Protein AF-A0AAD0PVV9-F1 (afdb_monomer_lite)

Foldseek 3Di:
DDDDDDDDDPPPPPPVVVVVVVV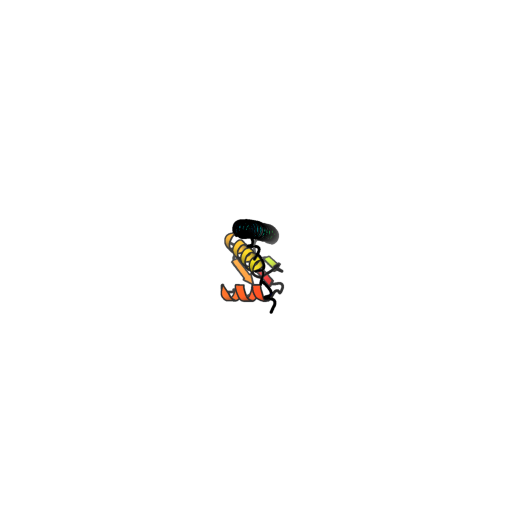VVVVVVVVVVVVVVVVVLLVVLVVVLVVVVVVCVVVVQAKDKDWDQAPALVSQVSSVVVNVVVVKDKDWQNHDDDPVRSSVSRHVRGTIIIMIHD

pLDDT: mean 80.65, std 18.42, range [36.56, 96.75]

Organism: NCBI:txid629260

Structure (mmCIF, N/CA/C/O backbone)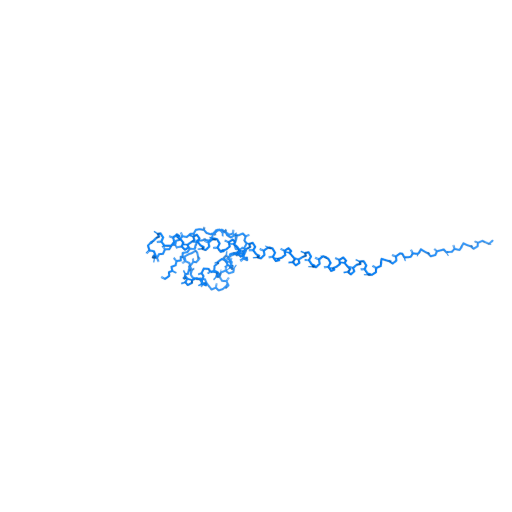:
data_AF-A0AAD0PVV9-F1
#
_entry.id   AF-A0AAD0PVV9-F1
#
loop_
_atom_site.group_PDB
_atom_site.id
_atom_site.type_symbol
_atom_site.label_atom_id
_atom_site.label_alt_id
_atom_site.label_comp_id
_atom_site.label_asym_id
_atom_site.label_entity_id
_atom_site.label_seq_id
_atom_site.pdbx_PDB_ins_code
_atom_site.Cartn_x
_atom_site.Cartn_y
_atom_site.Cartn_z
_atom_site.occupancy
_atom_site.B_iso_or_equiv
_atom_site.auth_seq_id
_atom_site.auth_comp_id
_atom_site.auth_asym_id
_atom_site.auth_atom_id
_atom_site.pdbx_PDB_model_num
ATOM 1 N N . MET A 1 1 ? 55.543 -7.745 -67.188 1.00 40.09 1 MET A N 1
ATOM 2 C CA . MET A 1 1 ? 55.500 -7.835 -65.713 1.00 40.09 1 MET A CA 1
ATOM 3 C C . MET A 1 1 ? 55.123 -6.463 -65.187 1.00 40.09 1 MET A C 1
ATOM 5 O O . MET A 1 1 ? 55.919 -5.546 -65.325 1.00 40.09 1 MET A O 1
ATOM 9 N N . THR A 1 2 ? 53.910 -6.302 -64.661 1.00 37.56 2 THR A N 1
ATOM 10 C CA . THR A 1 2 ? 53.425 -5.009 -64.156 1.00 37.56 2 THR A CA 1
ATOM 11 C C . THR A 1 2 ? 52.879 -5.241 -62.754 1.00 37.56 2 THR A C 1
ATOM 13 O O . THR A 1 2 ? 51.911 -5.973 -62.571 1.00 37.56 2 THR A O 1
ATOM 16 N N . VAL A 1 3 ? 53.573 -4.690 -61.760 1.00 36.56 3 VAL A N 1
ATOM 17 C CA . VAL A 1 3 ? 53.270 -4.832 -60.332 1.00 36.56 3 VAL A CA 1
ATOM 18 C C . VAL A 1 3 ? 52.123 -3.886 -59.973 1.00 36.56 3 VAL A C 1
ATOM 20 O O . VAL A 1 3 ? 52.271 -2.668 -60.071 1.00 36.56 3 VAL A O 1
ATOM 23 N N . ALA A 1 4 ? 50.984 -4.435 -59.547 1.00 41.22 4 ALA A N 1
ATOM 24 C CA . ALA A 1 4 ? 49.892 -3.664 -58.961 1.00 41.22 4 ALA A CA 1
ATOM 25 C C . ALA A 1 4 ? 50.273 -3.228 -57.534 1.00 41.22 4 ALA A C 1
ATOM 27 O O . ALA A 1 4 ? 50.539 -4.059 -56.666 1.00 41.22 4 ALA A O 1
ATOM 28 N N . LYS A 1 5 ? 50.325 -1.913 -57.290 1.00 40.50 5 LYS A N 1
ATOM 29 C CA . LYS A 1 5 ? 50.553 -1.332 -55.959 1.00 40.50 5 LYS A CA 1
ATOM 30 C C . LYS A 1 5 ? 49.263 -1.378 -55.134 1.00 40.50 5 LYS A C 1
ATOM 32 O O . LYS A 1 5 ? 48.283 -0.719 -55.473 1.00 40.50 5 LYS A O 1
ATOM 37 N N . ASN A 1 6 ? 49.303 -2.112 -54.023 1.00 42.00 6 ASN A N 1
ATOM 38 C CA . ASN A 1 6 ? 48.328 -2.042 -52.935 1.00 42.00 6 ASN A CA 1
ATOM 39 C C . ASN A 1 6 ? 48.291 -0.628 -52.338 1.00 42.00 6 ASN A C 1
ATOM 41 O O . ASN A 1 6 ? 49.321 -0.106 -51.917 1.00 42.00 6 ASN A O 1
ATOM 45 N N . SER A 1 7 ? 47.099 -0.040 -52.243 1.00 38.97 7 SER A N 1
ATOM 46 C CA . SER A 1 7 ? 46.845 1.136 -51.405 1.00 38.97 7 SER A CA 1
ATOM 47 C C . SER A 1 7 ? 46.092 0.693 -50.144 1.00 38.97 7 SER A C 1
ATOM 49 O O . SER A 1 7 ? 45.048 0.050 -50.273 1.00 38.97 7 SER A O 1
ATOM 51 N N . PRO A 1 8 ? 46.574 0.996 -48.925 1.00 42.88 8 PRO A N 1
ATOM 52 C CA . PRO A 1 8 ? 45.855 0.644 -47.711 1.00 42.88 8 PRO A CA 1
ATOM 53 C C . PRO A 1 8 ? 44.661 1.588 -47.530 1.00 42.88 8 PRO A C 1
ATOM 55 O O . PRO A 1 8 ? 44.791 2.812 -47.598 1.00 42.88 8 PRO A O 1
ATOM 58 N N . LYS A 1 9 ? 43.481 1.009 -47.276 1.00 42.56 9 LYS A N 1
ATOM 59 C CA . LYS A 1 9 ? 42.302 1.744 -46.808 1.00 42.56 9 LYS A CA 1
ATOM 60 C C . LYS A 1 9 ? 42.675 2.493 -45.529 1.00 42.56 9 LYS A C 1
ATOM 62 O O . LYS A 1 9 ? 42.983 1.882 -44.509 1.00 42.56 9 LYS A O 1
ATOM 67 N N . LYS A 1 10 ? 42.630 3.824 -45.598 1.00 36.97 10 LYS A N 1
ATOM 68 C CA . LYS A 1 10 ? 42.737 4.733 -44.455 1.00 36.97 10 LYS A CA 1
ATOM 69 C C . LYS A 1 10 ? 41.583 4.416 -43.500 1.00 36.97 10 LYS A C 1
ATOM 71 O O . LYS A 1 10 ? 40.450 4.819 -43.746 1.00 36.97 10 LYS A O 1
ATOM 76 N N . SER A 1 11 ? 41.868 3.643 -42.454 1.00 42.94 11 SER A N 1
ATOM 77 C CA . SER A 1 11 ? 40.938 3.412 -41.352 1.00 42.94 11 SER A CA 1
ATOM 78 C C . SER A 1 11 ? 40.674 4.762 -40.690 1.00 42.94 11 SER A C 1
ATOM 80 O O . SER A 1 11 ? 41.560 5.342 -40.059 1.00 42.94 11 SER A O 1
ATOM 82 N N . GLN A 1 12 ? 39.489 5.322 -40.932 1.00 44.66 12 GLN A N 1
ATOM 83 C CA . GLN A 1 12 ? 39.000 6.494 -40.221 1.00 44.66 12 GLN A CA 1
ATOM 84 C C . GLN A 1 12 ? 38.781 6.076 -38.768 1.00 44.66 12 GLN A C 1
ATOM 86 O O . GLN A 1 12 ? 37.762 5.486 -38.421 1.00 44.66 12 GLN A O 1
ATOM 91 N N . GLY A 1 13 ? 39.776 6.349 -37.924 1.00 44.78 13 GLY A N 1
ATOM 92 C CA . GLY A 1 13 ? 39.618 6.265 -36.483 1.00 44.78 13 GLY A CA 1
ATOM 93 C C . GLY A 1 13 ? 38.500 7.210 -36.066 1.00 44.78 13 GLY A C 1
ATOM 94 O O . GLY A 1 13 ? 38.631 8.427 -36.200 1.00 44.78 13 GLY A O 1
ATOM 95 N N . VAL A 1 14 ? 37.394 6.648 -35.580 1.00 51.47 14 VAL A N 1
ATOM 96 C CA . VAL A 1 14 ? 36.383 7.412 -34.850 1.00 51.47 14 VAL A CA 1
ATOM 97 C C . VAL A 1 14 ? 37.124 8.112 -33.707 1.00 51.47 14 VAL A C 1
ATOM 99 O O . VAL A 1 14 ? 37.805 7.433 -32.932 1.00 51.47 14 VAL A O 1
ATOM 102 N N . PRO A 1 15 ? 37.088 9.452 -33.606 1.00 52.25 15 PRO A N 1
ATOM 103 C CA . PRO A 1 15 ? 37.847 10.146 -32.582 1.00 52.25 15 PRO A CA 1
ATOM 104 C C . PRO A 1 15 ? 37.303 9.718 -31.221 1.00 52.25 15 PRO A C 1
ATOM 106 O O . PRO A 1 15 ? 36.160 10.007 -30.883 1.00 52.25 15 PRO A O 1
ATOM 109 N N . VAL A 1 16 ? 38.139 9.046 -30.428 1.00 54.47 16 VAL A N 1
ATOM 110 C CA . VAL A 1 16 ? 37.828 8.529 -29.081 1.00 54.47 16 VAL A CA 1
ATOM 111 C C . VAL A 1 16 ? 37.161 9.596 -28.192 1.00 54.47 16 VAL A C 1
ATOM 113 O O . VAL A 1 16 ? 36.293 9.283 -27.381 1.00 54.47 16 VAL A O 1
ATOM 116 N N . LYS A 1 17 ? 37.474 10.881 -28.413 1.00 50.00 17 LYS A N 1
ATOM 117 C CA . LYS A 1 17 ? 36.837 12.030 -27.746 1.00 50.00 17 LYS A CA 1
ATOM 118 C C . LYS A 1 17 ? 35.326 12.158 -28.011 1.00 50.00 17 LYS A C 1
ATOM 120 O O . LYS A 1 17 ? 34.597 12.541 -27.102 1.00 50.00 17 LYS A O 1
ATOM 125 N N . ALA A 1 18 ? 34.845 11.824 -29.211 1.00 53.09 18 ALA A N 1
ATOM 126 C CA . ALA A 1 18 ? 33.420 11.874 -29.552 1.00 53.09 18 ALA A CA 1
ATOM 127 C C . ALA A 1 18 ? 32.626 10.739 -28.881 1.00 53.09 18 ALA A C 1
ATOM 129 O O . ALA A 1 18 ? 31.520 10.973 -28.400 1.00 53.09 18 ALA A O 1
ATOM 130 N N . CYS A 1 19 ? 33.212 9.541 -28.761 1.00 52.69 19 CYS A N 1
ATOM 131 C CA . CYS A 1 19 ? 32.589 8.423 -28.044 1.00 52.69 19 CYS A CA 1
ATOM 132 C C . CYS A 1 19 ? 32.493 8.674 -26.531 1.00 52.69 19 CYS A C 1
ATOM 134 O O . CYS A 1 19 ? 31.480 8.341 -25.923 1.00 52.69 19 CYS A O 1
ATOM 136 N N . ILE A 1 20 ? 33.507 9.300 -25.920 1.00 59.88 20 ILE A N 1
ATOM 137 C CA . ILE A 1 20 ? 33.492 9.626 -24.482 1.00 59.88 20 ILE A CA 1
ATOM 138 C C . ILE A 1 20 ? 32.441 10.702 -24.170 1.00 59.88 20 ILE A C 1
ATOM 140 O O . ILE A 1 20 ? 31.683 10.557 -23.214 1.00 59.88 20 ILE A O 1
ATOM 144 N N . MET A 1 21 ? 32.344 11.749 -24.997 1.00 60.62 21 MET A N 1
ATOM 145 C CA . MET A 1 21 ? 31.331 12.804 -24.841 1.00 60.62 21 MET A CA 1
ATOM 146 C C . MET A 1 21 ? 29.906 12.262 -25.018 1.00 60.62 21 MET A C 1
ATOM 148 O O . MET A 1 21 ? 29.028 12.596 -24.226 1.00 60.62 21 MET A O 1
ATOM 152 N N . ALA A 1 22 ? 29.678 11.385 -26.002 1.00 62.19 22 ALA A N 1
ATOM 153 C CA . ALA A 1 22 ? 28.385 10.724 -26.192 1.00 62.19 22 ALA A CA 1
ATOM 154 C C . ALA A 1 22 ? 28.029 9.790 -25.020 1.00 62.19 22 ALA A C 1
ATOM 156 O O . ALA A 1 22 ? 26.880 9.774 -24.582 1.00 62.19 22 ALA A O 1
ATOM 157 N N . GLY A 1 23 ? 29.009 9.065 -24.469 1.00 63.47 23 GLY A N 1
ATOM 158 C CA . GLY A 1 23 ? 28.822 8.232 -23.278 1.00 63.47 23 GLY A CA 1
ATOM 159 C C . GLY A 1 23 ? 28.444 9.046 -22.037 1.00 63.47 23 GLY A C 1
ATOM 160 O O . GLY A 1 23 ? 27.504 8.688 -21.333 1.00 63.47 23 GLY A O 1
ATOM 161 N N . LEU A 1 24 ? 29.114 10.179 -21.805 1.00 68.88 24 LEU A N 1
ATOM 162 C CA . LEU A 1 24 ? 28.798 11.103 -20.708 1.00 68.88 24 LEU A CA 1
ATOM 163 C C . LEU A 1 24 ? 27.410 11.737 -20.860 1.00 68.88 24 LEU A C 1
ATOM 165 O O . LEU A 1 24 ? 26.654 11.782 -19.893 1.00 68.88 24 LEU A O 1
ATOM 169 N N . LEU A 1 25 ? 27.046 12.177 -22.068 1.00 69.44 25 LEU A N 1
ATOM 170 C CA . LEU A 1 25 ? 25.710 12.706 -22.360 1.00 69.44 25 LEU A CA 1
ATOM 171 C C . LEU A 1 25 ? 24.622 11.644 -22.159 1.00 69.44 25 LEU A C 1
ATOM 173 O O . LEU A 1 25 ? 23.609 11.931 -21.527 1.00 69.44 25 LEU A O 1
ATOM 177 N N . GLY A 1 26 ? 24.837 10.412 -22.630 1.00 71.44 26 GLY A N 1
ATOM 178 C CA . GLY A 1 26 ? 23.900 9.306 -22.420 1.00 71.44 26 GLY A CA 1
ATOM 179 C C . GLY A 1 26 ? 23.708 8.967 -20.940 1.00 71.44 26 GLY A C 1
ATOM 180 O O . GLY A 1 26 ? 22.581 8.760 -20.494 1.00 71.44 26 GLY A O 1
ATOM 181 N N . LEU A 1 27 ? 24.791 8.985 -20.160 1.00 73.69 27 LEU A N 1
ATOM 182 C CA . LEU A 1 27 ? 24.760 8.711 -18.724 1.00 73.69 27 LEU A CA 1
ATOM 183 C C . LEU A 1 27 ? 24.038 9.821 -17.942 1.00 73.69 27 LEU A C 1
ATOM 185 O O . LEU A 1 27 ? 23.210 9.526 -17.082 1.00 73.69 27 LEU A O 1
ATOM 189 N N . LEU A 1 28 ? 24.271 11.090 -18.297 1.00 73.44 28 LEU A N 1
ATOM 190 C CA . LEU A 1 28 ? 23.554 12.233 -17.723 1.00 73.44 28 LEU A CA 1
ATOM 191 C C . LEU A 1 28 ? 22.055 12.192 -18.047 1.00 73.44 28 LEU A C 1
ATOM 193 O O . LEU A 1 28 ? 21.232 12.396 -17.158 1.00 73.44 28 LEU A O 1
ATOM 197 N N . VAL A 1 29 ? 21.683 11.889 -19.295 1.00 73.50 29 VAL A N 1
ATOM 198 C CA . VAL A 1 29 ? 20.270 11.761 -19.693 1.00 73.50 29 VAL A CA 1
ATOM 199 C C . VAL A 1 29 ? 19.599 10.601 -18.953 1.00 73.50 29 VAL A C 1
ATOM 201 O O . VAL A 1 29 ? 18.491 10.773 -18.445 1.00 73.50 29 VAL A O 1
ATOM 204 N N . GLY A 1 30 ? 20.276 9.456 -18.829 1.00 71.25 30 GLY A N 1
ATOM 205 C CA . GLY A 1 30 ? 19.786 8.313 -18.056 1.00 71.25 30 GLY A CA 1
ATOM 206 C C . GLY A 1 30 ? 19.525 8.668 -16.591 1.00 71.25 30 GLY A C 1
ATOM 207 O O . GLY A 1 30 ? 18.438 8.404 -16.083 1.00 71.25 30 GLY A O 1
ATOM 208 N N . MET A 1 31 ? 20.468 9.355 -15.938 1.00 72.69 31 MET A N 1
ATOM 209 C CA . MET A 1 31 ? 20.290 9.826 -14.559 1.00 72.69 31 MET A CA 1
ATOM 210 C C . MET A 1 31 ? 19.109 10.791 -14.420 1.00 72.69 31 MET A C 1
ATOM 212 O O . MET A 1 31 ? 18.303 10.639 -13.506 1.00 72.69 31 MET A O 1
ATOM 216 N N . VAL A 1 32 ? 18.963 11.761 -15.329 1.00 69.56 32 VAL A N 1
ATOM 217 C CA . VAL A 1 32 ? 17.848 12.724 -15.283 1.00 69.56 32 VAL A CA 1
ATOM 218 C C . VAL A 1 32 ? 16.497 12.024 -15.446 1.00 69.56 32 VAL A C 1
ATOM 220 O O . VAL A 1 32 ? 15.543 12.371 -14.749 1.00 69.56 32 VAL A O 1
ATOM 223 N N . LEU A 1 33 ? 16.399 11.037 -16.340 1.00 68.25 33 LEU A N 1
ATOM 224 C CA . LEU A 1 33 ? 15.173 10.259 -16.528 1.00 68.25 33 LEU A CA 1
ATOM 225 C C . LEU A 1 33 ? 14.828 9.436 -15.284 1.00 68.25 33 LEU A C 1
ATOM 227 O O . LEU A 1 33 ? 13.671 9.424 -14.867 1.00 68.25 33 LEU A O 1
ATOM 231 N N . GLN A 1 34 ? 15.828 8.811 -14.664 1.00 68.44 34 GLN A N 1
ATOM 232 C CA . GLN A 1 34 ? 15.634 8.009 -13.461 1.00 68.44 34 GLN A CA 1
ATOM 233 C C . GLN A 1 34 ? 15.170 8.873 -12.277 1.00 68.44 34 GLN A C 1
ATOM 235 O O . GLN A 1 34 ? 14.151 8.572 -11.664 1.00 68.44 34 GLN A O 1
ATOM 240 N N . VAL A 1 35 ? 15.810 10.028 -12.052 1.00 69.75 35 VAL A N 1
ATOM 241 C CA . VAL A 1 35 ? 15.410 10.989 -11.004 1.00 69.75 35 VAL A CA 1
ATOM 242 C C . VAL A 1 35 ? 13.973 11.482 -11.199 1.00 69.75 35 VAL A C 1
ATOM 244 O O . VAL A 1 35 ? 13.230 11.628 -10.229 1.00 69.75 35 VAL A O 1
ATOM 247 N N . ARG A 1 36 ? 13.551 11.734 -12.445 1.00 72.19 36 ARG A N 1
ATOM 248 C CA . ARG A 1 36 ? 12.166 12.137 -12.737 1.00 72.19 36 ARG A CA 1
ATOM 249 C C . ARG A 1 36 ? 11.167 11.019 -12.445 1.00 72.19 36 ARG A C 1
ATOM 251 O O . ARG A 1 36 ? 10.121 11.297 -11.868 1.00 72.19 36 ARG A O 1
ATOM 258 N N . SER A 1 37 ? 11.494 9.784 -12.820 1.00 74.62 37 SER A N 1
ATOM 259 C CA . SER A 1 37 ? 10.657 8.613 -12.535 1.00 74.62 37 SER A CA 1
ATOM 260 C C . SER A 1 37 ? 10.467 8.412 -11.028 1.00 74.62 37 SER A C 1
ATOM 262 O O . SER A 1 37 ? 9.341 8.239 -10.563 1.00 74.62 37 SER A O 1
ATOM 264 N N . ASP A 1 38 ? 11.550 8.514 -10.255 1.00 75.75 38 ASP A N 1
ATOM 265 C CA . ASP A 1 38 ? 11.524 8.349 -8.798 1.00 75.75 38 ASP A CA 1
ATOM 266 C C . ASP A 1 38 ? 10.716 9.461 -8.107 1.00 75.75 38 ASP A C 1
ATOM 268 O O . ASP A 1 38 ? 9.951 9.210 -7.166 1.00 75.75 38 ASP A O 1
ATOM 272 N N . ALA A 1 39 ? 10.842 10.699 -8.597 1.00 79.25 39 ALA A N 1
ATOM 273 C CA . ALA A 1 39 ? 10.075 11.836 -8.101 1.00 79.25 39 ALA A CA 1
ATOM 274 C C . ALA A 1 39 ? 8.569 11.661 -8.352 1.00 79.25 39 ALA A C 1
ATOM 276 O O . ALA A 1 39 ? 7.763 11.908 -7.452 1.00 79.25 39 ALA A O 1
ATOM 277 N N . GLU A 1 40 ? 8.185 11.185 -9.538 1.00 83.31 40 GLU A N 1
ATOM 27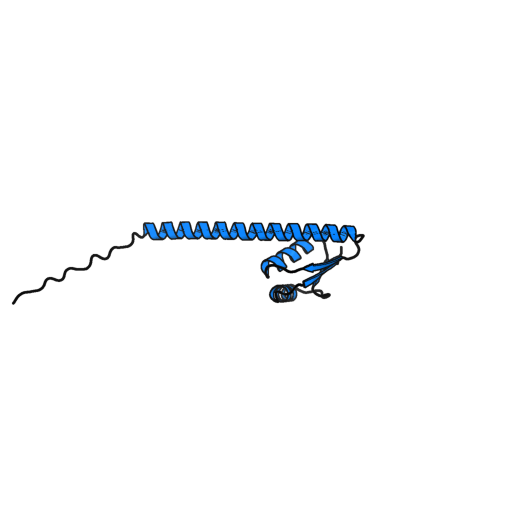8 C CA . GLU A 1 40 ? 6.778 10.967 -9.878 1.00 83.31 40 GLU A CA 1
ATOM 279 C C . GLU A 1 40 ? 6.168 9.820 -9.061 1.00 83.31 40 GLU A C 1
ATOM 281 O O . GLU A 1 40 ? 5.063 9.941 -8.528 1.00 83.31 40 GLU A O 1
ATOM 286 N N . GLN A 1 41 ? 6.912 8.729 -8.856 1.00 84.69 41 GLN A N 1
ATOM 287 C CA . GLN A 1 41 ? 6.491 7.639 -7.973 1.00 84.69 41 GLN A CA 1
ATOM 288 C C . GLN A 1 41 ? 6.307 8.116 -6.519 1.00 84.69 41 GLN A C 1
ATOM 290 O O . GLN A 1 41 ? 5.307 7.809 -5.863 1.00 84.69 41 GLN A O 1
ATOM 295 N N . THR A 1 42 ? 7.240 8.925 -6.016 1.00 83.94 42 THR A N 1
ATOM 296 C CA . THR A 1 42 ? 7.153 9.517 -4.673 1.00 83.94 42 THR A CA 1
ATOM 297 C C . THR A 1 42 ? 5.931 10.422 -4.527 1.00 83.94 42 THR A C 1
ATOM 299 O O . THR A 1 42 ? 5.237 10.394 -3.506 1.00 83.94 42 THR A O 1
ATOM 302 N N . ARG A 1 43 ? 5.642 11.230 -5.549 1.00 87.44 43 ARG A N 1
ATOM 303 C CA . ARG A 1 43 ? 4.482 12.118 -5.556 1.00 87.44 43 ARG A CA 1
ATOM 304 C C . ARG A 1 43 ? 3.176 11.324 -5.518 1.00 87.44 43 ARG A C 1
ATOM 306 O O . ARG A 1 43 ? 2.346 11.574 -4.646 1.00 87.44 43 ARG A O 1
ATOM 313 N N . ARG A 1 44 ? 3.020 10.334 -6.399 1.00 87.38 44 ARG A N 1
ATOM 314 C CA . ARG A 1 44 ? 1.797 9.519 -6.499 1.00 87.38 44 ARG A CA 1
ATOM 315 C C . ARG A 1 44 ? 1.511 8.712 -5.242 1.00 87.38 44 ARG A C 1
ATOM 317 O O . ARG A 1 44 ? 0.377 8.709 -4.759 1.00 87.38 44 ARG A O 1
ATOM 324 N N . SER A 1 45 ? 2.535 8.083 -4.669 1.00 89.12 45 SER A N 1
ATOM 325 C CA . SER A 1 45 ? 2.391 7.372 -3.393 1.00 89.12 45 SER A CA 1
ATOM 326 C C . SER A 1 45 ? 1.962 8.330 -2.274 1.00 89.12 45 SER A C 1
ATOM 328 O O . SER A 1 45 ? 1.056 8.019 -1.505 1.00 89.12 45 SER A O 1
ATOM 330 N N . THR A 1 46 ? 2.518 9.544 -2.225 1.00 88.62 46 THR A N 1
ATOM 331 C CA . THR A 1 46 ? 2.128 10.568 -1.240 1.00 88.62 46 THR A CA 1
ATOM 332 C C . THR A 1 46 ? 0.674 11.021 -1.410 1.00 88.62 46 THR A C 1
ATOM 334 O O . THR A 1 46 ? -0.067 11.087 -0.428 1.00 88.62 4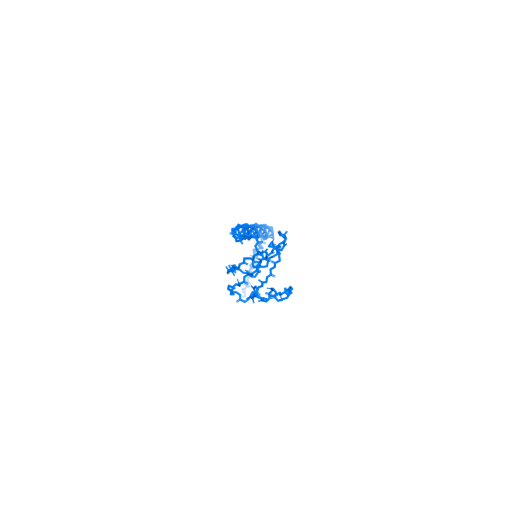6 THR A O 1
ATOM 337 N N . GLU A 1 47 ? 0.241 11.298 -2.642 1.00 91.88 47 GLU A N 1
ATOM 338 C CA . GLU A 1 47 ? -1.149 11.668 -2.948 1.00 91.88 47 GLU A CA 1
ATOM 339 C C . GLU A 1 47 ? -2.128 10.540 -2.568 1.00 91.88 47 GLU A C 1
ATOM 341 O O . GLU A 1 47 ? -3.160 10.791 -1.935 1.00 91.88 47 GLU A O 1
ATOM 346 N N . THR A 1 48 ? -1.762 9.287 -2.859 1.00 92.94 48 THR A N 1
ATOM 347 C CA . THR A 1 48 ? -2.542 8.092 -2.498 1.00 92.94 48 THR A CA 1
ATOM 348 C C . THR A 1 48 ? -2.702 7.964 -0.984 1.00 92.94 48 THR A C 1
ATOM 350 O O . THR A 1 48 ? -3.825 7.842 -0.488 1.00 92.94 48 THR A O 1
ATOM 353 N N . ILE A 1 49 ? -1.605 8.070 -0.227 1.00 94.44 49 ILE A N 1
ATOM 354 C CA . ILE A 1 49 ? -1.642 7.975 1.237 1.00 94.44 49 ILE A CA 1
ATOM 355 C C . ILE A 1 49 ? -2.454 9.111 1.862 1.00 94.44 49 ILE A C 1
ATOM 357 O O . ILE A 1 49 ? -3.237 8.864 2.779 1.00 94.44 49 ILE A O 1
ATOM 361 N N . HIS A 1 50 ? -2.353 10.339 1.348 1.00 93.75 50 HIS A N 1
ATOM 362 C CA . HIS A 1 50 ? -3.179 11.448 1.832 1.00 93.75 50 HIS A CA 1
ATOM 363 C C . HIS A 1 50 ? -4.677 11.142 1.651 1.00 93.75 50 HIS A C 1
ATOM 365 O O . HIS A 1 50 ? -5.467 11.307 2.585 1.00 93.75 50 HIS A O 1
ATOM 371 N N . SER A 1 51 ? -5.070 10.619 0.487 1.00 93.88 51 SER A N 1
ATOM 372 C CA . SER A 1 51 ? -6.452 10.194 0.236 1.00 93.88 51 SER A CA 1
ATOM 373 C C . SER A 1 51 ? -6.926 9.136 1.245 1.00 93.88 51 SER A C 1
ATOM 375 O O . SER A 1 51 ? -8.011 9.257 1.818 1.00 93.88 51 SER A O 1
ATOM 377 N N . TRP A 1 52 ? -6.088 8.141 1.549 1.00 95.19 52 TRP A N 1
ATOM 378 C CA . TRP A 1 52 ? -6.421 7.069 2.494 1.00 95.19 52 TRP A CA 1
ATOM 379 C C . TRP A 1 52 ? -6.532 7.553 3.939 1.00 95.19 52 TRP A C 1
ATOM 381 O O . TRP A 1 52 ? -7.446 7.140 4.655 1.00 95.19 52 TRP A O 1
ATOM 391 N N . ILE A 1 53 ? -5.653 8.460 4.367 1.00 93.00 53 ILE A N 1
ATOM 392 C CA . ILE A 1 53 ? -5.724 9.084 5.695 1.00 93.00 53 ILE A CA 1
ATOM 393 C C . ILE A 1 53 ? -7.028 9.872 5.838 1.00 93.00 53 ILE A C 1
ATOM 395 O O . ILE A 1 53 ? -7.708 9.775 6.861 1.00 93.00 53 ILE A O 1
ATOM 399 N N . LYS A 1 54 ? -7.425 10.611 4.796 1.00 91.94 54 LYS A N 1
ATOM 400 C CA . LYS A 1 54 ? -8.698 11.338 4.784 1.00 91.94 54 LYS A CA 1
ATOM 401 C C . LYS A 1 54 ? -9.893 10.384 4.861 1.00 91.94 54 LYS A C 1
ATOM 403 O O . LYS A 1 54 ? -10.819 10.630 5.630 1.00 91.94 54 LYS A O 1
ATOM 408 N N . ALA A 1 55 ? -9.863 9.280 4.113 1.00 89.19 55 ALA A N 1
ATOM 409 C CA . ALA A 1 55 ? -10.904 8.255 4.166 1.00 89.19 55 ALA A CA 1
ATOM 410 C C . ALA A 1 55 ? -11.013 7.609 5.559 1.00 89.19 55 ALA A C 1
ATOM 412 O O . ALA A 1 55 ? -12.118 7.415 6.062 1.00 89.19 55 ALA A O 1
ATOM 413 N N . TYR A 1 56 ? -9.882 7.346 6.217 1.00 93.38 56 TYR A N 1
ATOM 414 C CA . TYR A 1 56 ? -9.848 6.812 7.578 1.00 93.38 56 TYR A CA 1
ATOM 415 C C . TYR A 1 56 ? -10.442 7.776 8.609 1.00 93.38 56 TYR A C 1
ATOM 417 O O . TYR A 1 56 ? -11.244 7.367 9.450 1.00 93.38 56 TYR A O 1
ATOM 425 N N . ALA A 1 57 ? -10.097 9.064 8.518 1.00 90.38 57 ALA A N 1
ATOM 426 C CA . ALA A 1 57 ? -10.669 10.096 9.378 1.00 90.38 57 ALA A CA 1
ATOM 427 C C . ALA A 1 57 ? -12.198 10.180 9.215 1.00 90.38 57 ALA A C 1
ATOM 429 O O . ALA A 1 57 ? -12.921 10.245 10.207 1.00 90.38 57 ALA A O 1
ATOM 430 N N . ASN A 1 58 ? -12.695 10.079 7.978 1.00 89.12 58 ASN A N 1
ATOM 431 C CA . ASN A 1 58 ? -14.132 10.050 7.687 1.00 89.12 58 ASN A CA 1
ATOM 432 C C . ASN A 1 58 ? -14.830 8.781 8.214 1.00 89.12 58 ASN A C 1
ATOM 434 O O . ASN A 1 58 ? -16.028 8.808 8.479 1.00 89.12 58 ASN A O 1
ATOM 438 N N . ALA A 1 59 ? -14.097 7.680 8.391 1.00 86.19 59 ALA A N 1
ATOM 439 C CA . ALA A 1 59 ? -14.594 6.426 8.960 1.00 86.19 59 ALA A CA 1
ATOM 440 C C . ALA A 1 59 ? -14.560 6.400 10.505 1.00 86.19 59 ALA A C 1
ATOM 442 O O . ALA A 1 59 ? -14.537 5.326 11.111 1.00 86.19 59 ALA A O 1
ATOM 443 N N . ASN A 1 60 ? -14.532 7.569 11.158 1.00 86.75 60 ASN A N 1
ATOM 444 C CA . ASN A 1 60 ? -14.407 7.726 12.613 1.00 86.75 60 ASN A CA 1
ATOM 445 C C . ASN A 1 60 ? -13.168 7.035 13.213 1.00 86.75 60 ASN A C 1
ATOM 447 O O . ASN A 1 60 ? -13.184 6.641 14.378 1.00 86.75 60 ASN A O 1
ATOM 451 N N . GLY A 1 61 ? -12.104 6.862 12.424 1.00 79.75 61 GLY A N 1
ATOM 452 C CA . GLY A 1 61 ? -10.808 6.398 12.911 1.00 79.75 61 GLY A CA 1
ATOM 453 C C . GLY A 1 61 ? -10.796 4.999 13.533 1.00 79.75 61 GLY A C 1
ATOM 454 O O . GLY A 1 61 ? -10.050 4.778 14.480 1.00 79.75 61 GLY A O 1
ATOM 455 N N . LYS A 1 62 ? -11.627 4.067 13.045 1.00 86.25 62 LYS A N 1
ATOM 456 C CA . LYS A 1 62 ? -11.611 2.665 13.505 1.00 86.25 62 LYS A CA 1
ATOM 457 C C . LYS A 1 62 ? -10.776 1.774 12.593 1.00 86.25 62 LYS A C 1
ATOM 459 O O . LYS A 1 62 ? -9.758 1.217 12.982 1.00 86.25 62 LYS A O 1
ATOM 464 N N . THR A 1 63 ? -11.239 1.590 11.366 1.00 93.00 63 THR A N 1
ATOM 465 C CA . THR A 1 63 ? -10.608 0.730 10.362 1.00 93.00 63 THR A CA 1
ATOM 466 C C . THR A 1 63 ? -11.122 1.169 9.003 1.00 93.00 63 THR A C 1
ATOM 468 O O . THR A 1 63 ? -12.307 1.478 8.864 1.00 93.00 63 THR A O 1
ATOM 471 N N . ALA A 1 64 ? -10.251 1.187 8.002 1.00 93.75 64 ALA A N 1
ATOM 472 C CA . ALA A 1 64 ? -10.627 1.457 6.623 1.00 93.75 64 ALA A CA 1
ATOM 473 C C . ALA A 1 64 ? -10.139 0.329 5.710 1.00 93.75 64 ALA A C 1
ATOM 475 O O . ALA A 1 64 ? -9.124 -0.312 5.982 1.00 93.75 64 ALA A O 1
ATOM 476 N N . LYS A 1 65 ? -10.894 0.072 4.638 1.00 94.38 65 LYS A N 1
ATOM 477 C CA . LYS A 1 65 ? -10.567 -0.927 3.618 1.00 94.38 65 LYS A CA 1
ATOM 478 C C . LYS A 1 65 ? -10.642 -0.280 2.243 1.00 94.38 65 LYS A C 1
ATOM 480 O O . LYS A 1 65 ? -11.652 0.336 1.909 1.00 94.38 65 LYS A O 1
ATOM 485 N N . VAL A 1 66 ? -9.577 -0.415 1.463 1.00 94.44 66 VAL A N 1
ATOM 486 C CA . VAL A 1 66 ? -9.451 0.157 0.117 1.00 94.44 66 VAL A CA 1
ATOM 487 C C . VAL A 1 66 ? -8.940 -0.892 -0.860 1.00 94.44 66 VAL A C 1
ATOM 489 O O . VAL A 1 66 ? -8.182 -1.785 -0.489 1.00 94.44 66 VAL A O 1
ATOM 492 N N . TRP A 1 67 ? -9.347 -0.774 -2.120 1.00 94.69 67 TRP A N 1
ATOM 493 C CA . TRP A 1 67 ? -8.752 -1.531 -3.216 1.00 94.69 67 TRP A CA 1
ATOM 494 C C . TRP A 1 67 ? -7.664 -0.683 -3.858 1.00 94.69 67 TRP A C 1
ATOM 496 O O . TRP A 1 67 ? -7.927 0.423 -4.328 1.00 94.69 67 TRP A O 1
ATOM 506 N N . PHE A 1 68 ? -6.442 -1.198 -3.855 1.00 93.81 68 PHE A N 1
ATOM 507 C CA . PHE A 1 68 ? -5.263 -0.505 -4.341 1.00 93.81 68 PHE A CA 1
ATOM 508 C C . PHE A 1 68 ? -4.686 -1.233 -5.547 1.00 93.81 68 PHE A C 1
ATOM 510 O O . PHE A 1 68 ? -4.285 -2.390 -5.449 1.00 93.81 68 PHE A O 1
ATOM 517 N N . LYS A 1 69 ? -4.627 -0.548 -6.687 1.00 93.19 69 LYS A N 1
ATOM 518 C CA . LYS A 1 69 ? -3.954 -1.042 -7.884 1.00 93.19 69 LYS A CA 1
ATOM 519 C C . LYS A 1 69 ? -2.696 -0.213 -8.110 1.00 93.19 69 LYS A C 1
ATOM 521 O O . LYS A 1 69 ? -2.797 0.941 -8.514 1.00 93.19 69 LYS A O 1
ATOM 526 N N . ALA A 1 70 ? -1.544 -0.808 -7.829 1.00 91.62 70 ALA A N 1
ATOM 527 C CA . ALA A 1 70 ? -0.250 -0.181 -8.061 1.00 91.62 70 ALA A CA 1
ATOM 528 C C . ALA A 1 70 ? 0.123 -0.209 -9.550 1.00 91.62 70 ALA A C 1
ATOM 530 O O . ALA A 1 70 ? -0.282 -1.113 -10.284 1.00 91.62 70 ALA A O 1
ATOM 531 N N . GLU A 1 71 ? 0.949 0.739 -9.989 1.00 89.56 71 GLU A N 1
ATOM 532 C CA . GLU A 1 71 ? 1.485 0.737 -11.361 1.00 89.56 71 GLU A CA 1
ATOM 533 C C . GLU A 1 71 ? 2.608 -0.284 -11.573 1.00 89.56 71 GLU A C 1
ATOM 535 O O . GLU A 1 71 ? 2.956 -0.631 -12.700 1.00 89.56 71 GLU A O 1
ATOM 540 N N . GLY A 1 72 ? 3.177 -0.784 -10.481 1.00 90.69 72 GLY A N 1
ATOM 541 C CA . GLY A 1 72 ? 4.202 -1.808 -10.496 1.00 90.69 72 GLY A CA 1
ATOM 542 C C . GLY A 1 72 ? 4.636 -2.173 -9.087 1.00 90.69 72 GLY A C 1
ATOM 543 O O . GLY A 1 72 ? 4.214 -1.568 -8.101 1.00 90.69 72 GLY A O 1
ATOM 544 N N . THR A 1 73 ? 5.525 -3.157 -8.985 1.00 92.31 73 THR A N 1
ATOM 545 C CA . THR A 1 73 ? 5.994 -3.654 -7.686 1.00 92.31 73 THR A CA 1
ATOM 546 C C . THR A 1 73 ? 6.682 -2.563 -6.860 1.00 92.31 73 THR A C 1
ATOM 548 O O . THR A 1 73 ? 6.463 -2.496 -5.656 1.00 92.31 73 THR A O 1
ATOM 551 N N . SER A 1 74 ? 7.458 -1.675 -7.497 1.00 90.62 74 SER A N 1
ATOM 552 C CA . SER A 1 74 ? 8.121 -0.547 -6.818 1.00 90.62 74 SER A CA 1
ATOM 553 C C . SER A 1 74 ? 7.106 0.424 -6.202 1.00 90.62 74 SER A C 1
ATOM 555 O O . SER A 1 74 ? 7.193 0.749 -5.021 1.00 90.62 74 SER A O 1
ATOM 557 N N . ASP A 1 75 ? 6.104 0.835 -6.983 1.00 91.56 75 ASP A N 1
ATOM 558 C CA . ASP A 1 75 ? 5.032 1.738 -6.547 1.00 91.56 75 ASP A CA 1
ATOM 559 C C . ASP A 1 75 ? 4.204 1.133 -5.402 1.00 91.56 75 ASP A C 1
ATOM 561 O O . ASP A 1 75 ? 3.913 1.801 -4.407 1.00 91.56 75 ASP A O 1
ATOM 565 N N . CYS A 1 76 ? 3.913 -0.166 -5.501 1.00 94.38 76 CYS A N 1
ATOM 566 C CA . CYS A 1 76 ? 3.217 -0.921 -4.467 1.00 94.38 76 CYS A CA 1
ATOM 567 C C . CYS A 1 76 ? 3.975 -0.904 -3.134 1.00 94.38 76 CYS A C 1
ATOM 569 O O . CYS A 1 76 ? 3.422 -0.514 -2.104 1.00 94.38 76 CYS A O 1
ATOM 571 N N . LEU A 1 77 ? 5.255 -1.288 -3.161 1.00 93.94 77 LEU A N 1
ATOM 572 C CA . LEU A 1 77 ? 6.094 -1.351 -1.966 1.00 93.94 77 LEU A CA 1
ATOM 573 C C . LEU A 1 77 ? 6.311 0.035 -1.356 1.00 93.94 77 LEU A C 1
ATOM 575 O O . LEU A 1 77 ? 6.189 0.187 -0.143 1.00 93.94 77 LEU A O 1
ATOM 579 N N . GLU A 1 78 ? 6.580 1.051 -2.178 1.00 93.56 78 GLU A N 1
ATOM 580 C CA . GLU A 1 78 ? 6.787 2.419 -1.697 1.00 93.56 78 GLU A CA 1
ATOM 581 C C . GLU A 1 78 ? 5.520 2.981 -1.040 1.00 93.56 78 GLU A C 1
ATOM 583 O O . GLU A 1 78 ? 5.591 3.579 0.036 1.00 93.56 78 GLU A O 1
ATOM 588 N N . THR A 1 79 ? 4.347 2.737 -1.631 1.00 95.25 79 THR A N 1
ATOM 589 C CA . THR A 1 79 ? 3.066 3.179 -1.066 1.00 95.25 79 THR A CA 1
ATOM 590 C C . THR A 1 79 ? 2.787 2.508 0.282 1.00 95.25 79 THR A C 1
ATOM 592 O O . THR A 1 79 ? 2.493 3.199 1.259 1.00 95.25 79 THR A O 1
ATOM 595 N N . LEU A 1 80 ? 2.948 1.184 0.388 1.00 94.94 80 LEU A N 1
ATOM 596 C CA . LEU A 1 80 ? 2.726 0.457 1.648 1.00 94.94 80 LEU A CA 1
ATOM 597 C C . LEU A 1 80 ? 3.760 0.818 2.727 1.00 94.94 80 LEU A C 1
ATOM 599 O O . LEU A 1 80 ? 3.406 1.002 3.892 1.00 94.94 80 LEU A O 1
ATOM 603 N N . ASN A 1 81 ? 5.024 1.008 2.343 1.00 93.75 81 ASN A N 1
ATOM 604 C CA . ASN A 1 81 ? 6.075 1.488 3.242 1.00 93.75 81 ASN A CA 1
ATOM 605 C C . ASN A 1 81 ? 5.742 2.882 3.798 1.00 93.75 81 ASN A C 1
ATOM 607 O O . ASN A 1 81 ? 5.881 3.137 4.995 1.00 93.75 81 ASN A O 1
ATOM 611 N N . ARG A 1 82 ? 5.251 3.794 2.948 1.00 94.44 82 ARG A N 1
ATOM 612 C CA . ARG A 1 82 ? 4.803 5.125 3.381 1.00 94.44 82 ARG A CA 1
ATOM 613 C C . ARG A 1 82 ? 3.615 5.055 4.326 1.00 94.44 82 ARG A C 1
ATOM 615 O O . ARG A 1 82 ? 3.637 5.758 5.333 1.00 94.44 82 ARG A O 1
ATOM 622 N N . LEU A 1 83 ? 2.630 4.196 4.058 1.00 95.06 83 LEU A N 1
ATOM 623 C CA . LEU A 1 83 ? 1.516 3.975 4.984 1.00 95.06 83 LEU A CA 1
ATOM 624 C C . LEU A 1 83 ? 2.036 3.582 6.377 1.00 95.06 83 LEU A C 1
ATOM 626 O O . LEU A 1 83 ? 1.681 4.228 7.364 1.00 95.06 83 LEU A O 1
ATOM 630 N N . GLY A 1 84 ? 2.956 2.616 6.448 1.00 93.12 84 GLY A N 1
ATOM 631 C CA . GLY A 1 84 ? 3.597 2.212 7.704 1.00 93.12 84 GLY A CA 1
ATOM 632 C C . GLY A 1 84 ? 4.329 3.362 8.407 1.00 93.12 84 GLY A C 1
ATOM 633 O O . GLY A 1 84 ? 4.146 3.581 9.603 1.00 93.12 84 GLY A O 1
ATOM 634 N N . LYS A 1 85 ? 5.082 4.183 7.661 1.00 93.56 85 LYS A N 1
ATOM 635 C CA . LYS A 1 85 ? 5.783 5.370 8.198 1.00 93.56 85 LYS A CA 1
ATOM 636 C C . LYS A 1 85 ? 4.845 6.443 8.758 1.00 93.56 85 LYS A C 1
ATOM 638 O O . LYS A 1 85 ? 5.269 7.229 9.601 1.00 93.56 85 LYS A O 1
ATOM 643 N N . THR A 1 86 ? 3.582 6.479 8.330 1.00 93.00 86 THR A N 1
ATOM 644 C CA . THR A 1 86 ? 2.565 7.372 8.920 1.00 93.00 86 THR A CA 1
ATOM 645 C C . THR A 1 86 ? 1.976 6.851 10.239 1.00 93.00 86 THR A C 1
ATOM 647 O O . THR A 1 86 ? 1.167 7.539 10.865 1.00 93.00 86 THR A O 1
ATOM 650 N N . GLY A 1 87 ? 2.408 5.670 10.697 1.00 93.38 87 GLY A N 1
ATOM 651 C CA . GLY A 1 87 ? 1.992 5.055 11.958 1.00 93.38 87 GLY A CA 1
ATOM 652 C C . GLY A 1 87 ? 0.748 4.175 11.849 1.00 93.38 87 GLY A C 1
ATOM 653 O O . GLY A 1 87 ? 0.176 3.833 12.879 1.00 93.38 87 GLY A O 1
ATOM 654 N N . TYR A 1 88 ? 0.318 3.833 10.632 1.00 94.56 88 TYR A N 1
ATOM 655 C CA . TYR A 1 88 ? -0.766 2.879 10.413 1.00 94.56 88 TYR A CA 1
ATOM 656 C C . TYR A 1 88 ? -0.230 1.452 10.368 1.00 94.56 88 TYR A C 1
ATOM 658 O O . TYR A 1 88 ? 0.822 1.176 9.791 1.00 94.56 88 TYR A O 1
ATOM 666 N N . GLN A 1 89 ? -1.014 0.540 10.922 1.00 95.50 89 GLN A N 1
ATOM 667 C CA . GLN A 1 89 ? -0.882 -0.892 10.696 1.00 95.50 89 GLN A CA 1
ATOM 668 C C . GLN A 1 89 ? -1.777 -1.291 9.520 1.00 95.50 89 GLN A C 1
ATOM 670 O O . GLN A 1 89 ? -2.791 -0.637 9.256 1.00 95.50 89 GLN A O 1
ATOM 675 N N . PHE A 1 90 ? -1.409 -2.347 8.792 1.00 96.19 90 PHE A N 1
ATOM 676 C CA . PHE A 1 90 ? -2.182 -2.789 7.635 1.00 96.19 90 PHE A CA 1
ATOM 677 C C . PHE A 1 90 ? -2.109 -4.300 7.388 1.00 96.19 90 PHE A C 1
ATOM 679 O O . PHE A 1 90 ? -1.159 -4.976 7.773 1.00 96.19 90 PHE A O 1
ATOM 686 N N . LYS A 1 91 ? -3.132 -4.812 6.697 1.00 96.75 91 LYS A N 1
ATOM 687 C CA . LYS A 1 91 ? -3.218 -6.153 6.107 1.00 96.75 91 LYS A CA 1
ATOM 688 C C . LYS A 1 91 ? -3.422 -6.031 4.612 1.00 96.75 91 LYS A C 1
ATOM 690 O O . LYS A 1 91 ? -4.129 -5.137 4.149 1.00 96.75 91 LYS A O 1
ATOM 695 N N . VAL A 1 92 ? -2.858 -6.981 3.883 1.00 95.69 92 VAL A N 1
ATOM 696 C CA . VAL A 1 92 ? -3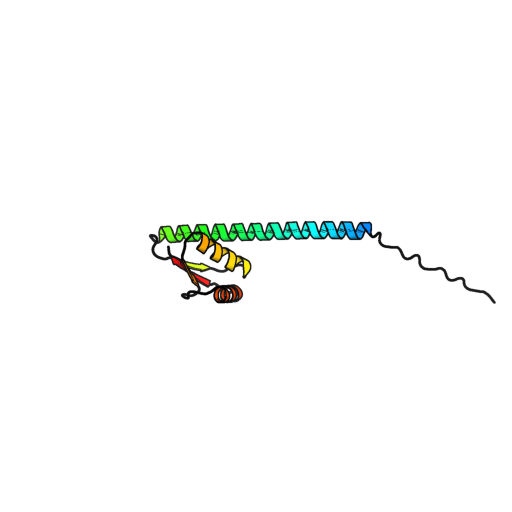.027 -7.128 2.441 1.00 95.69 92 VAL A CA 1
ATOM 697 C C . VAL A 1 92 ? -3.835 -8.393 2.192 1.00 95.69 92 VAL A C 1
ATOM 699 O O . VAL A 1 92 ? -3.462 -9.469 2.654 1.00 95.69 92 VAL A O 1
ATOM 702 N N . ASN A 1 93 ? -4.959 -8.274 1.487 1.00 95.12 93 ASN A N 1
ATOM 703 C CA . ASN A 1 93 ? -5.895 -9.373 1.232 1.00 95.12 93 ASN A CA 1
ATOM 704 C C . ASN A 1 93 ? -6.287 -10.108 2.527 1.00 95.12 93 ASN A C 1
ATOM 706 O O . ASN A 1 93 ? -6.269 -11.335 2.598 1.00 95.12 93 ASN A O 1
ATOM 710 N N . ASP A 1 94 ? -6.586 -9.316 3.564 1.00 94.50 94 ASP A N 1
ATOM 711 C CA . ASP A 1 94 ? -6.966 -9.752 4.914 1.00 94.50 94 ASP A CA 1
ATOM 712 C C . ASP A 1 94 ? -5.891 -10.588 5.652 1.00 94.50 94 ASP A C 1
ATOM 714 O O . ASP A 1 94 ? -6.171 -11.207 6.680 1.00 94.50 94 ASP A O 1
ATOM 718 N N . LYS A 1 95 ? -4.635 -10.548 5.183 1.00 95.75 95 LYS A N 1
ATOM 719 C CA . LYS A 1 95 ? -3.476 -11.211 5.796 1.00 95.75 95 LYS A CA 1
ATOM 720 C C . LYS A 1 95 ? -2.406 -10.208 6.221 1.00 95.75 95 LYS A C 1
ATOM 722 O O . LYS A 1 95 ? -2.154 -9.218 5.536 1.00 95.75 95 LYS A O 1
ATOM 727 N N . GLU A 1 96 ? -1.757 -10.490 7.344 1.00 95.00 96 GLU A N 1
ATOM 728 C CA . GLU A 1 96 ? -0.482 -9.857 7.691 1.00 95.00 96 GLU A CA 1
ATOM 729 C C . GLU A 1 96 ? 0.604 -10.571 6.892 1.00 95.00 96 GLU A C 1
ATOM 731 O O . GLU A 1 96 ? 0.694 -11.799 6.920 1.00 95.00 96 GLU A O 1
ATOM 736 N N . LEU A 1 97 ? 1.359 -9.807 6.111 1.00 93.56 97 LEU A N 1
ATOM 737 C CA . LEU A 1 97 ? 2.413 -10.328 5.255 1.00 93.56 97 LEU A CA 1
ATOM 738 C C . LEU A 1 97 ? 3.756 -9.855 5.798 1.00 93.56 97 LEU A C 1
ATOM 740 O O . LEU A 1 97 ? 3.900 -8.696 6.189 1.00 93.56 97 LEU A O 1
ATOM 744 N N . ASP A 1 98 ? 4.730 -10.757 5.800 1.00 93.75 98 ASP A N 1
ATOM 745 C CA . ASP A 1 98 ? 6.129 -10.400 5.980 1.00 93.75 98 ASP A CA 1
ATOM 746 C C . ASP A 1 98 ? 6.677 -9.719 4.712 1.00 93.75 98 ASP A C 1
ATOM 748 O O . ASP A 1 98 ? 5.973 -9.521 3.717 1.00 93.75 98 ASP A O 1
ATOM 752 N N . GLU A 1 99 ? 7.951 -9.333 4.736 1.00 91.31 99 GLU A N 1
ATOM 753 C CA . GLU A 1 99 ? 8.585 -8.619 3.624 1.00 91.31 99 GLU A CA 1
ATOM 754 C C . GLU A 1 99 ? 8.529 -9.410 2.304 1.00 91.31 99 GLU A C 1
ATOM 756 O O . GLU A 1 99 ? 8.226 -8.852 1.245 1.00 91.31 99 GLU A O 1
ATOM 761 N N . LEU A 1 100 ? 8.748 -10.729 2.363 1.00 94.06 100 LEU A N 1
ATOM 762 C CA . LEU A 1 100 ? 8.680 -11.597 1.189 1.00 94.06 100 LEU A CA 1
ATOM 763 C C . LEU A 1 100 ? 7.239 -11.745 0.682 1.00 94.06 100 LEU A C 1
ATOM 765 O O . LEU A 1 100 ? 6.999 -11.674 -0.524 1.00 94.06 100 LEU A O 1
ATOM 769 N N . GLY A 1 101 ? 6.275 -11.912 1.586 1.00 94.44 101 GLY A N 1
ATOM 770 C CA . GLY A 1 101 ? 4.855 -11.969 1.269 1.00 94.44 101 GLY A CA 1
ATOM 771 C C . GLY A 1 101 ? 4.367 -10.685 0.604 1.00 94.44 101 GLY A C 1
ATOM 772 O O . GLY A 1 101 ? 3.658 -10.754 -0.401 1.00 94.44 101 GLY A O 1
ATOM 773 N N . LEU A 1 102 ? 4.799 -9.520 1.097 1.00 93.75 102 LEU A N 1
ATOM 774 C CA . LEU A 1 102 ? 4.509 -8.222 0.482 1.00 93.75 102 LEU A CA 1
ATOM 775 C C . LEU A 1 102 ? 5.103 -8.118 -0.922 1.00 93.75 102 LEU A C 1
ATOM 777 O O . LEU A 1 102 ? 4.402 -7.712 -1.850 1.00 93.75 102 LEU A O 1
ATOM 781 N N . LEU A 1 103 ? 6.360 -8.533 -1.106 1.00 94.62 103 LEU A N 1
ATOM 782 C CA . LEU A 1 103 ? 7.000 -8.545 -2.420 1.00 94.62 103 LEU A CA 1
ATOM 783 C C . LEU A 1 103 ? 6.232 -9.425 -3.416 1.00 94.62 103 LEU A C 1
ATOM 785 O O . LEU A 1 103 ? 6.014 -9.013 -4.556 1.00 94.62 103 LEU A O 1
ATOM 789 N N . LEU A 1 104 ? 5.810 -10.621 -3.000 1.00 94.56 104 LEU A N 1
ATOM 790 C CA . LEU A 1 104 ? 5.035 -11.533 -3.841 1.00 94.56 104 LEU A CA 1
ATOM 791 C C . LEU A 1 104 ? 3.649 -10.964 -4.171 1.00 94.56 104 LEU A C 1
ATOM 793 O O . LEU A 1 104 ? 3.245 -11.002 -5.332 1.00 94.56 104 LEU A O 1
ATOM 797 N N . ALA A 1 105 ? 2.956 -10.373 -3.194 1.00 93.62 105 ALA A N 1
ATOM 798 C CA . ALA A 1 105 ? 1.665 -9.723 -3.415 1.00 93.62 105 ALA A CA 1
ATOM 799 C C . ALA A 1 105 ? 1.781 -8.552 -4.406 1.00 93.62 105 ALA A C 1
ATOM 801 O O . ALA A 1 105 ? 1.022 -8.473 -5.368 1.00 93.62 105 ALA A O 1
ATOM 802 N N . CYS A 1 106 ? 2.788 -7.694 -4.240 1.00 94.31 106 CYS A N 1
ATOM 803 C CA . CYS A 1 106 ? 3.059 -6.576 -5.143 1.00 94.31 106 CYS A C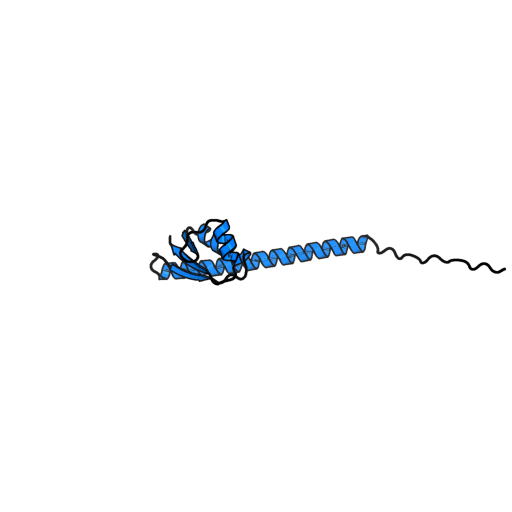A 1
ATOM 804 C C . CYS A 1 106 ? 3.558 -7.005 -6.540 1.00 94.31 106 CYS A C 1
ATOM 806 O O . CYS A 1 106 ? 3.550 -6.195 -7.471 1.00 94.31 106 CYS A O 1
ATOM 808 N N . ARG A 1 107 ? 4.028 -8.248 -6.715 1.00 93.50 107 ARG A N 1
ATOM 809 C CA . ARG A 1 107 ? 4.413 -8.816 -8.022 1.00 93.50 107 ARG A CA 1
ATOM 810 C C . ARG A 1 107 ? 3.251 -9.430 -8.789 1.00 93.50 107 ARG A C 1
ATOM 812 O O . ARG A 1 107 ? 3.346 -9.516 -10.006 1.00 93.50 107 ARG A O 1
ATOM 819 N N . ALA A 1 108 ? 2.184 -9.845 -8.110 1.00 87.12 108 ALA A N 1
ATOM 820 C CA . ALA A 1 108 ? 1.031 -10.470 -8.757 1.00 87.12 108 ALA A CA 1
ATOM 821 C C . ALA A 1 108 ? 0.273 -9.516 -9.708 1.00 87.12 108 ALA A C 1
ATOM 823 O O . ALA A 1 108 ? -0.550 -9.975 -10.487 1.00 87.12 108 ALA A O 1
ATOM 824 N N . SER A 1 109 ? 0.565 -8.205 -9.676 1.00 68.12 109 SER A N 1
ATOM 825 C CA . SER A 1 109 ? -0.028 -7.155 -10.530 1.00 68.12 109 SER A CA 1
ATOM 826 C C . SER A 1 109 ? -1.552 -6.988 -10.425 1.00 68.12 109 SER A C 1
ATOM 828 O O . SER A 1 109 ? -2.136 -6.185 -11.157 1.00 68.12 109 SER A O 1
ATOM 830 N N . ASP A 1 110 ? -2.185 -7.674 -9.477 1.00 85.31 110 ASP A N 1
ATOM 831 C CA . ASP A 1 110 ? -3.604 -7.547 -9.175 1.00 85.31 110 ASP A CA 1
ATOM 832 C C . ASP A 1 110 ? -3.888 -6.406 -8.192 1.00 85.31 110 ASP A C 1
ATOM 834 O O . ASP A 1 110 ? -3.016 -5.938 -7.455 1.00 85.31 110 ASP A O 1
ATOM 838 N N . ALA A 1 111 ? -5.145 -5.956 -8.172 1.00 92.12 111 ALA A N 1
ATOM 839 C CA . ALA A 1 111 ? -5.605 -5.031 -7.147 1.00 92.12 111 ALA A CA 1
ATOM 840 C C . ALA A 1 111 ? -5.547 -5.708 -5.768 1.00 92.12 111 ALA A C 1
ATOM 842 O O . ALA A 1 111 ? -6.093 -6.792 -5.566 1.00 92.12 111 ALA A O 1
ATOM 843 N N . LEU A 1 112 ? -4.910 -5.041 -4.811 1.00 94.94 112 LEU A N 1
ATOM 844 C CA . LEU A 1 112 ? -4.746 -5.506 -3.442 1.00 94.94 112 LEU A CA 1
ATOM 845 C C . LEU A 1 112 ? -5.828 -4.901 -2.549 1.00 94.94 112 LEU A C 1
ATOM 847 O O . LEU A 1 112 ? -6.046 -3.688 -2.562 1.00 94.94 112 LEU A O 1
ATOM 851 N N . ALA A 1 113 ? -6.483 -5.725 -1.736 1.00 95.88 113 ALA A N 1
ATOM 852 C CA . ALA A 1 113 ? -7.350 -5.232 -0.674 1.00 95.88 113 ALA A CA 1
ATOM 853 C C . ALA A 1 113 ? -6.490 -4.826 0.528 1.00 95.88 113 ALA A C 1
ATOM 855 O O . ALA A 1 113 ? -5.926 -5.685 1.205 1.00 95.88 113 ALA A O 1
ATOM 856 N N . ILE A 1 114 ? -6.392 -3.528 0.801 1.00 96.31 114 ILE A N 1
ATOM 857 C CA . ILE A 1 114 ? -5.637 -2.990 1.932 1.00 96.31 114 ILE A CA 1
ATOM 858 C C . ILE A 1 114 ? -6.611 -2.639 3.048 1.00 96.31 114 ILE A C 1
ATOM 860 O O . ILE A 1 114 ? -7.428 -1.730 2.903 1.00 96.31 114 ILE A O 1
ATOM 864 N N . THR A 1 115 ? -6.516 -3.353 4.165 1.00 96.00 115 THR A N 1
ATOM 865 C CA . THR A 1 115 ? -7.241 -3.037 5.402 1.00 96.00 115 THR A CA 1
ATOM 866 C C . THR A 1 115 ? -6.257 -2.391 6.366 1.00 96.00 115 THR A C 1
ATOM 868 O O . THR A 1 115 ? -5.224 -2.991 6.640 1.00 96.00 115 THR A O 1
ATOM 871 N N . TYR A 1 116 ? -6.539 -1.195 6.876 1.00 96.00 116 TYR A N 1
ATOM 872 C CA . TYR A 1 116 ? -5.593 -0.426 7.689 1.00 96.00 116 TYR A CA 1
ATOM 873 C C . TYR A 1 116 ? -6.260 0.270 8.881 1.00 96.00 116 TYR A C 1
ATOM 875 O O . TYR A 1 116 ? -7.444 0.624 8.840 1.00 96.00 116 TYR A O 1
ATOM 883 N N . TRP A 1 117 ? -5.494 0.424 9.962 1.00 94.88 117 TRP A N 1
ATOM 884 C CA . TRP A 1 117 ? -5.933 0.973 11.249 1.00 94.88 117 TRP A CA 1
ATOM 885 C C . TRP A 1 117 ? -4.769 1.643 11.989 1.00 94.88 117 TRP A C 1
ATOM 887 O O . TRP A 1 117 ? -3.612 1.521 11.577 1.00 94.88 117 TRP A O 1
ATOM 897 N N . ARG A 1 118 ? -5.079 2.381 13.056 1.00 90.75 118 ARG A N 1
ATOM 898 C CA . ARG A 1 118 ? -4.104 3.085 13.890 1.00 90.75 118 ARG A CA 1
ATOM 899 C C . ARG A 1 118 ? -4.340 2.810 15.365 1.00 90.75 118 ARG A C 1
ATOM 901 O O . ARG A 1 118 ? -5.527 2.718 15.744 1.00 90.75 118 ARG A O 1
#

Radius of gyration: 26.97 Å; chains: 1; bounding box: 70×25×80 Å

Secondary structure (DSSP, 8-state):
--PPPP---------HHHHHHHHHHHHHHHHHHHHHHHHHHHHHHHHHHHHHHHHHHHTTTS-EEEEE--SSHHHHHHHHHHHHHTT-EEEETTB---HHHHHHHHHS-SPEEEEEE-

Sequence (118 aa):
MTVAKNSPKKSQGVPVKACIMAGLLGLLVGMVLQVRSDAEQTRRSTETIHSWIKAYANANGKTAKVWFKAEGTSDCLETLNRLGKTGYQFKVNDKELDELGLLLACRASDALAITYWR